Protein AF-F4RXH7-F1 (afdb_monomer_lite)

Structure (mmCIF, N/CA/C/O backbone):
data_AF-F4RXH7-F1
#
_entry.id   AF-F4RXH7-F1
#
loop_
_atom_site.group_PDB
_atom_site.id
_atom_site.type_symbol
_atom_site.label_atom_id
_atom_site.label_alt_id
_atom_site.label_comp_id
_atom_site.label_asym_id
_atom_site.label_entity_id
_atom_site.label_seq_id
_atom_site.pdbx_PDB_ins_code
_atom_site.Cartn_x
_atom_site.Cartn_y
_atom_site.Cartn_z
_atom_site.occupancy
_atom_site.B_iso_or_equiv
_atom_site.auth_seq_id
_atom_site.auth_comp_id
_atom_site.auth_asym_id
_atom_site.auth_atom_id
_atom_site.pdbx_PDB_model_num
ATOM 1 N N . MET A 1 1 ? -36.206 48.223 47.802 1.00 38.09 1 MET A N 1
ATOM 2 C CA . MET A 1 1 ? -34.944 48.000 47.068 1.00 38.09 1 MET A CA 1
ATOM 3 C C . MET A 1 1 ? -34.279 46.830 47.774 1.00 38.09 1 MET A C 1
ATOM 5 O O . MET A 1 1 ? -33.890 47.018 48.913 1.00 38.09 1 MET A O 1
ATOM 9 N N . ARG A 1 2 ? -34.497 45.566 47.371 1.00 38.34 2 ARG A N 1
ATOM 10 C CA . ARG A 1 2 ? -33.882 44.884 46.207 1.00 38.34 2 ARG A CA 1
ATOM 11 C C . ARG A 1 2 ? -32.399 45.247 46.107 1.00 38.34 2 ARG A C 1
ATOM 13 O O . ARG A 1 2 ? -32.116 46.399 45.813 1.00 38.34 2 ARG A O 1
ATOM 20 N N . ASP A 1 3 ? -31.515 44.332 46.500 1.00 33.03 3 ASP A N 1
ATOM 21 C CA . ASP A 1 3 ? -30.876 43.441 45.528 1.00 33.03 3 ASP A CA 1
ATOM 22 C C . ASP A 1 3 ? -30.296 42.185 46.199 1.00 33.03 3 ASP A C 1
ATOM 24 O O . ASP A 1 3 ? -29.672 42.222 47.258 1.00 33.03 3 ASP A O 1
ATOM 28 N N . THR A 1 4 ? -30.625 41.063 45.571 1.00 36.19 4 THR A N 1
ATOM 29 C CA . THR A 1 4 ? -30.053 39.724 45.688 1.00 36.19 4 THR A CA 1
ATOM 30 C C . THR A 1 4 ? -28.674 39.726 45.031 1.00 36.19 4 THR A C 1
ATOM 32 O O . THR A 1 4 ? -28.549 40.224 43.916 1.00 36.19 4 THR A O 1
ATOM 35 N N . TYR A 1 5 ? -27.653 39.178 45.692 1.00 37.62 5 TYR A N 1
ATOM 36 C CA . TYR A 1 5 ? -26.373 38.883 45.044 1.00 37.62 5 TYR A CA 1
ATOM 37 C C . TYR A 1 5 ? -26.357 37.415 44.620 1.00 37.62 5 TYR A C 1
ATOM 39 O O . TYR A 1 5 ? -26.529 36.526 45.453 1.00 37.62 5 TYR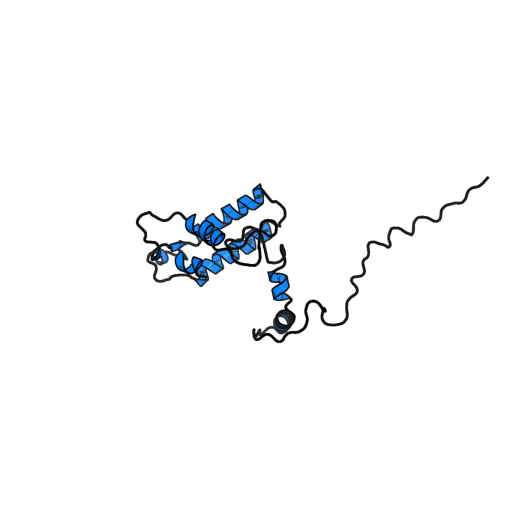 A O 1
ATOM 47 N N . ASP A 1 6 ? -26.197 37.225 43.313 1.00 38.34 6 ASP A N 1
ATOM 48 C CA . ASP A 1 6 ? -26.254 35.970 42.572 1.00 38.34 6 ASP A CA 1
ATOM 49 C C . ASP A 1 6 ? -25.195 34.947 43.011 1.00 38.34 6 ASP A C 1
ATOM 51 O O . ASP A 1 6 ? -23.985 35.160 42.886 1.00 38.34 6 ASP A O 1
ATOM 55 N N . GLU A 1 7 ? -25.681 33.789 43.457 1.00 43.22 7 GLU A N 1
ATOM 56 C CA . GLU A 1 7 ? -24.958 32.519 43.525 1.00 43.22 7 GLU A CA 1
ATOM 57 C C . GLU A 1 7 ? -25.009 31.820 42.153 1.00 43.22 7 GLU A C 1
ATOM 59 O O . GLU A 1 7 ? -25.690 30.817 41.989 1.00 43.22 7 GLU A O 1
ATOM 64 N N . GLU A 1 8 ? -24.301 32.319 41.138 1.00 45.09 8 GLU A N 1
ATOM 65 C CA . GLU A 1 8 ? -24.238 31.632 39.834 1.00 45.09 8 GLU A CA 1
ATOM 66 C C . GLU A 1 8 ? -22.832 31.683 39.223 1.00 45.09 8 GLU A C 1
ATOM 68 O O . GLU A 1 8 ? -22.600 32.312 38.197 1.00 45.09 8 GLU A O 1
ATOM 73 N N . LYS A 1 9 ? -21.855 31.016 39.855 1.00 42.69 9 LYS A N 1
ATOM 74 C CA . LYS A 1 9 ? -20.562 30.669 39.218 1.00 42.69 9 LYS A CA 1
ATOM 75 C C . LYS A 1 9 ? -20.002 29.320 39.684 1.00 42.69 9 LYS A C 1
ATOM 77 O O . LYS A 1 9 ? -18.823 29.202 39.995 1.00 42.69 9 LYS A O 1
ATOM 82 N N . GLY A 1 10 ? -20.855 28.299 39.762 1.00 36.44 10 GLY A N 1
ATOM 83 C CA . GLY A 1 10 ? -20.434 26.933 40.115 1.00 36.44 10 GLY A CA 1
ATOM 84 C C . GLY A 1 10 ? -20.962 25.826 39.199 1.00 36.44 10 GLY A C 1
ATOM 85 O O . GLY A 1 10 ? -20.663 24.662 39.444 1.00 36.44 10 GLY A O 1
ATOM 86 N N . GLY A 1 11 ? -21.763 26.164 38.181 1.00 36.72 11 GLY A N 1
ATOM 87 C CA . GLY A 1 11 ? -22.526 25.183 37.398 1.00 36.72 11 GLY A CA 1
ATOM 88 C C . GLY A 1 11 ? -21.892 24.726 36.081 1.00 36.72 11 GLY A C 1
ATOM 89 O O . GLY A 1 11 ? -22.181 23.620 35.641 1.00 36.72 11 GLY A O 1
ATOM 90 N N . GLU A 1 12 ? -21.022 25.524 35.458 1.00 41.12 12 GLU A N 1
ATOM 91 C CA . GLU A 1 12 ? -20.593 25.268 34.067 1.00 41.12 12 GLU A CA 1
ATOM 92 C C . GLU A 1 12 ? -19.271 24.491 33.933 1.00 41.12 12 GLU A C 1
ATOM 94 O O . GLU A 1 12 ? -18.961 23.984 32.862 1.00 41.12 12 GLU A O 1
ATOM 99 N N . GLU A 1 13 ? -18.511 24.297 35.014 1.00 37.50 13 GLU A N 1
ATOM 100 C CA . GLU A 1 13 ? -17.234 23.557 34.970 1.00 37.50 13 GLU A CA 1
ATOM 101 C C . GLU A 1 13 ? -17.383 22.034 35.193 1.00 37.50 13 GLU A C 1
ATOM 103 O O . GLU A 1 13 ? -16.393 21.303 35.275 1.00 37.50 13 GLU A O 1
ATOM 108 N N . ILE A 1 14 ? -18.620 21.532 35.308 1.00 43.56 14 ILE A N 1
ATOM 109 C CA . ILE A 1 14 ? -18.907 20.131 35.669 1.00 43.56 14 ILE A CA 1
ATOM 110 C C . ILE A 1 14 ? -19.224 19.249 34.443 1.00 43.56 14 ILE A C 1
ATOM 112 O O . ILE A 1 14 ? -19.117 18.025 34.539 1.00 43.56 14 ILE A O 1
ATOM 116 N N . GLU A 1 15 ? -19.512 19.809 33.263 1.00 40.41 15 GLU A N 1
ATOM 117 C CA . GLU A 1 15 ? -19.886 18.997 32.087 1.00 40.41 15 GLU A CA 1
ATOM 118 C C . GLU A 1 15 ? -18.713 18.479 31.235 1.00 40.41 15 GLU A C 1
ATOM 120 O O . GLU A 1 15 ? -18.890 17.522 30.479 1.00 40.41 15 GLU A O 1
ATOM 125 N N . GLU A 1 16 ? -17.491 18.996 31.396 1.00 43.06 16 GLU A N 1
ATOM 126 C CA . GLU A 1 16 ? -16.353 18.622 30.532 1.00 43.06 16 GLU A CA 1
ATOM 127 C C . GLU A 1 16 ? -15.325 17.686 31.191 1.00 43.06 16 GLU A C 1
ATOM 129 O O . GLU A 1 16 ? -14.178 17.553 30.768 1.00 43.06 16 GLU A O 1
ATOM 134 N N . LYS A 1 17 ? -15.751 16.950 32.218 1.00 43.88 17 LYS A N 1
ATOM 135 C CA . LYS A 1 17 ? -15.058 15.738 32.670 1.00 43.88 17 LYS A CA 1
ATOM 136 C C . LYS A 1 17 ? -15.993 14.556 32.504 1.00 43.88 17 LYS A C 1
ATOM 138 O O . LYS A 1 17 ? -16.478 13.993 33.485 1.00 43.88 17 LYS A O 1
ATOM 143 N N . LYS A 1 18 ? -16.209 14.134 31.251 1.00 49.72 18 LYS A N 1
ATOM 144 C CA . LYS A 1 18 ? -16.633 12.756 30.970 1.00 49.72 18 LYS A CA 1
ATOM 145 C C . LYS A 1 18 ? -15.626 11.837 31.654 1.00 49.72 18 LYS A C 1
ATOM 147 O O . LYS A 1 18 ? -14.529 11.613 31.146 1.00 49.72 18 LYS A O 1
ATOM 152 N N . LYS A 1 19 ? -15.987 11.349 32.843 1.00 45.44 19 LYS A N 1
ATOM 153 C CA . LYS A 1 19 ? -15.344 10.207 33.482 1.00 45.44 19 LYS A CA 1
ATOM 154 C C . LYS A 1 19 ? -15.237 9.136 32.403 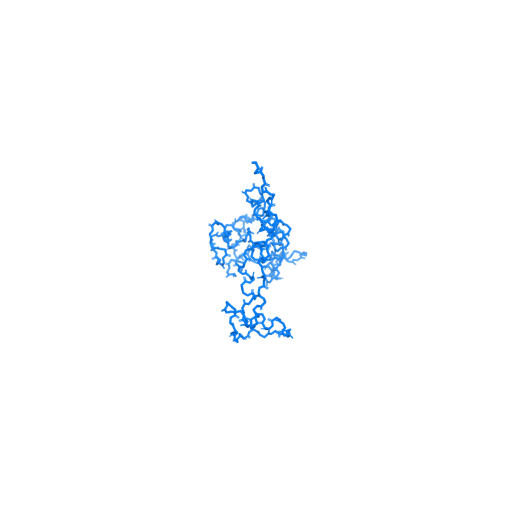1.00 45.44 19 LYS A C 1
ATOM 156 O O . LYS A 1 19 ? -16.253 8.613 31.954 1.00 45.44 19 LYS A O 1
ATOM 161 N N . LEU A 1 20 ? -14.014 8.826 31.987 1.00 50.41 20 LEU A N 1
ATOM 162 C CA . LEU A 1 20 ? -13.700 7.508 31.460 1.00 50.41 20 LEU A CA 1
ATOM 163 C C . LEU A 1 20 ? -14.023 6.546 32.603 1.00 50.41 20 LEU A C 1
ATOM 165 O O . LEU A 1 20 ? -13.202 6.322 33.491 1.00 50.41 20 LEU A O 1
ATOM 169 N N . GLU A 1 21 ? -15.271 6.087 32.661 1.00 56.12 21 GLU A N 1
ATOM 170 C CA . GLU A 1 21 ? -15.636 4.975 33.517 1.00 56.12 21 GLU A CA 1
ATOM 171 C C . GLU A 1 21 ? -14.770 3.806 33.068 1.00 56.12 21 GLU A C 1
ATOM 173 O O . GLU A 1 21 ? -14.919 3.281 31.965 1.00 56.12 21 GLU A O 1
ATOM 178 N N . VAL A 1 22 ? -13.794 3.459 33.904 1.00 56.25 22 VAL A N 1
ATOM 179 C CA . VAL A 1 22 ? -12.979 2.267 33.719 1.00 56.25 22 VAL A CA 1
ATOM 180 C C . VAL A 1 22 ? -13.939 1.089 33.837 1.00 56.25 22 VAL A C 1
ATOM 182 O O . VAL A 1 22 ? -14.315 0.690 34.939 1.00 56.25 22 VAL A O 1
ATOM 185 N N . GLN A 1 23 ? -14.406 0.582 32.698 1.00 59.94 23 GLN A N 1
ATOM 186 C CA . GLN A 1 23 ? -15.207 -0.630 32.673 1.00 59.94 23 GLN A CA 1
ATOM 187 C C . GLN A 1 23 ? -14.342 -1.786 33.173 1.00 59.94 23 GLN A C 1
ATOM 189 O O . GLN A 1 23 ? -13.263 -2.058 32.651 1.00 59.94 23 GLN A O 1
ATOM 194 N N . ASN A 1 24 ? -14.825 -2.459 34.215 1.00 56.91 24 ASN A N 1
ATOM 195 C CA . ASN A 1 24 ? -14.232 -3.698 34.690 1.00 56.91 24 ASN A CA 1
ATOM 196 C C . ASN A 1 24 ? -14.720 -4.846 33.802 1.00 56.91 24 ASN A C 1
ATOM 198 O O . ASN A 1 24 ? -15.915 -5.132 33.765 1.00 56.91 24 ASN A O 1
ATOM 202 N N . GLY A 1 25 ? -13.791 -5.519 33.125 1.00 63.97 25 GLY A N 1
ATOM 203 C CA . GLY A 1 25 ? -14.072 -6.670 32.267 1.00 63.97 25 GLY A CA 1
ATOM 204 C C . GLY A 1 25 ? -13.739 -6.425 30.792 1.00 63.97 25 GLY A C 1
ATOM 205 O O . GLY A 1 25 ? -13.402 -5.305 30.412 1.00 63.97 25 GLY A O 1
ATOM 206 N N . PRO A 1 26 ? -13.763 -7.480 29.959 1.00 66.88 26 PRO A N 1
ATOM 207 C CA . PRO A 1 26 ? -13.502 -7.351 28.531 1.00 66.88 26 PRO A CA 1
ATOM 208 C C . PRO A 1 26 ? -14.572 -6.483 27.862 1.00 66.88 26 PRO A C 1
ATOM 210 O O . PRO A 1 26 ? -15.765 -6.669 28.108 1.00 66.88 26 PRO A O 1
ATOM 213 N N . ASP A 1 27 ? -14.131 -5.552 27.015 1.00 77.69 27 ASP A N 1
ATOM 214 C CA . ASP A 1 27 ? -15.008 -4.666 26.246 1.00 77.69 27 ASP A CA 1
ATOM 215 C C . ASP A 1 27 ? -16.005 -5.508 25.422 1.00 77.69 27 ASP A C 1
ATOM 217 O O . ASP A 1 27 ? -15.570 -6.372 24.651 1.00 77.69 27 ASP A O 1
ATOM 221 N N . PRO A 1 28 ? -17.328 -5.278 25.542 1.00 82.38 28 PRO A N 1
ATOM 222 C CA . PRO A 1 28 ? -18.333 -5.974 24.743 1.00 82.38 28 PRO A CA 1
ATOM 223 C C . PRO A 1 28 ? -18.108 -5.883 23.225 1.00 82.38 28 PRO A C 1
ATOM 225 O O . PRO A 1 28 ? -18.551 -6.769 22.496 1.00 82.38 28 PRO A O 1
ATOM 228 N N . LYS A 1 29 ? -17.420 -4.840 22.739 1.00 82.12 29 LYS A N 1
ATOM 229 C CA . LYS A 1 29 ? -17.041 -4.674 21.324 1.00 82.12 29 LYS A CA 1
ATOM 230 C C . LYS A 1 29 ? -15.891 -5.587 20.897 1.00 82.12 29 LYS A C 1
ATOM 232 O O . LYS A 1 29 ? -15.755 -5.882 19.714 1.00 82.12 29 LYS A O 1
ATOM 237 N N . HIS A 1 30 ? -15.104 -6.069 21.855 1.00 82.62 30 HIS A N 1
ATOM 238 C CA . HIS A 1 30 ? -13.913 -6.886 21.645 1.00 82.62 30 HIS A CA 1
ATOM 239 C C . HIS A 1 30 ? -14.014 -8.191 22.455 1.00 82.62 30 HIS A C 1
ATOM 241 O O . HIS A 1 30 ? -13.214 -8.431 23.369 1.00 82.62 30 HIS A O 1
ATOM 247 N N . PRO A 1 31 ? -15.009 -9.058 22.173 1.00 86.44 31 PRO A N 1
ATOM 248 C CA . PRO A 1 31 ? -15.165 -10.308 22.901 1.00 86.44 31 PRO A CA 1
ATOM 249 C C . PRO A 1 31 ? -13.962 -11.224 22.661 1.00 86.44 31 PRO A C 1
ATOM 251 O O . PRO A 1 31 ? -13.352 -11.226 21.590 1.00 86.44 31 PRO A O 1
ATOM 254 N N . TYR A 1 32 ? -13.637 -12.048 23.657 1.00 87.00 32 TYR A N 1
ATOM 255 C CA . TYR A 1 32 ? -12.599 -13.059 23.498 1.00 87.00 32 TYR A CA 1
ATOM 256 C C . TYR A 1 32 ? -13.022 -14.095 22.447 1.00 87.00 32 TYR A C 1
ATOM 258 O O . TYR A 1 32 ? -14.004 -14.817 22.625 1.00 87.00 32 TYR A O 1
ATOM 266 N N . VAL A 1 33 ? -12.233 -14.221 21.385 1.00 86.00 33 VAL A N 1
ATOM 267 C CA . VAL A 1 33 ? -12.339 -15.269 20.372 1.00 86.00 33 VAL A CA 1
ATOM 268 C C . VAL A 1 33 ? -10.976 -15.929 20.235 1.00 86.00 33 VAL A C 1
ATOM 270 O O . VAL A 1 33 ? -9.999 -15.301 19.840 1.00 86.00 33 VAL A O 1
ATOM 273 N N . ARG A 1 34 ? -10.892 -17.226 20.538 1.00 85.81 34 ARG A N 1
ATOM 274 C CA . ARG A 1 34 ? -9.639 -17.976 20.406 1.00 85.81 34 ARG A CA 1
ATOM 275 C C . ARG A 1 34 ? -9.228 -18.057 18.931 1.00 85.81 34 ARG A C 1
ATOM 277 O O . ARG A 1 34 ? -9.787 -18.850 18.175 1.00 85.81 34 ARG A O 1
ATOM 284 N N . ARG A 1 35 ? -8.228 -17.272 18.527 1.00 81.88 35 ARG A N 1
ATOM 285 C CA . ARG A 1 35 ? -7.651 -17.297 17.175 1.00 81.88 35 ARG A CA 1
ATOM 286 C C . ARG A 1 35 ? -6.422 -18.207 17.136 1.00 81.88 35 ARG A C 1
ATOM 288 O O . ARG A 1 35 ? -5.750 -18.421 18.141 1.00 81.88 35 ARG A O 1
ATOM 295 N N . ARG A 1 36 ? -6.131 -18.777 15.961 1.00 75.81 36 ARG A N 1
ATOM 296 C CA . ARG A 1 36 ? -4.999 -19.707 15.759 1.00 75.81 36 ARG A CA 1
ATOM 297 C C . ARG A 1 36 ? -3.667 -19.016 15.444 1.00 75.81 36 ARG A C 1
ATOM 299 O O . ARG A 1 36 ? -2.683 -19.707 15.204 1.00 75.81 36 ARG A O 1
ATOM 306 N N . LEU A 1 37 ? -3.619 -17.684 15.458 1.00 73.94 37 LEU A N 1
ATOM 307 C CA . LEU A 1 37 ? -2.372 -16.944 15.289 1.00 73.94 37 LEU A CA 1
ATOM 308 C C . LEU A 1 37 ? -1.591 -16.992 16.614 1.00 73.94 37 LEU A C 1
ATOM 310 O O . LEU A 1 37 ? -1.904 -16.268 17.558 1.00 73.94 37 LEU A O 1
ATOM 314 N N . GLY A 1 38 ? -0.626 -17.906 16.716 1.00 71.38 38 GLY A N 1
ATOM 315 C CA . GLY A 1 38 ? 0.256 -17.989 17.878 1.00 71.38 38 GLY A CA 1
ATOM 316 C C . GLY A 1 38 ? 1.172 -16.766 17.951 1.00 71.38 38 GLY A C 1
ATOM 317 O O . GLY A 1 38 ? 1.735 -16.358 16.941 1.00 71.38 38 GLY A O 1
ATOM 318 N N . CYS A 1 39 ? 1.334 -16.188 19.141 1.00 76.12 39 CYS A N 1
ATOM 319 C CA . CYS A 1 39 ? 2.271 -15.096 19.387 1.00 76.12 39 CYS A CA 1
ATOM 320 C C . CYS A 1 39 ? 3.082 -15.404 20.656 1.00 76.12 39 CYS A C 1
ATOM 322 O O . CYS A 1 39 ? 2.476 -15.739 21.676 1.00 76.12 39 CYS A O 1
ATOM 324 N N . PRO A 1 40 ? 4.426 -15.293 20.634 1.00 82.56 40 PRO A N 1
ATOM 325 C CA . PRO A 1 40 ? 5.253 -15.528 21.820 1.00 82.56 40 PRO A CA 1
ATOM 326 C C . PRO A 1 40 ? 5.072 -14.446 22.898 1.00 82.56 40 PRO A C 1
ATOM 328 O O . PRO A 1 40 ? 5.453 -14.654 24.047 1.00 82.56 40 PRO A O 1
ATOM 331 N N . CYS A 1 41 ? 4.481 -13.297 22.552 1.00 81.81 41 CYS A N 1
ATOM 332 C CA . CYS A 1 41 ? 4.162 -12.228 23.491 1.00 81.81 41 CYS A CA 1
ATOM 333 C C . CYS A 1 41 ? 2.727 -12.393 24.035 1.00 81.81 41 CYS A C 1
ATOM 335 O O . CYS A 1 41 ? 1.772 -12.317 23.253 1.00 81.81 41 CYS A O 1
ATOM 337 N N . PRO A 1 42 ? 2.530 -12.553 25.360 1.00 85.44 42 PRO A N 1
ATOM 338 C CA . PRO A 1 42 ? 1.201 -12.757 25.941 1.00 85.44 42 PRO A CA 1
ATOM 339 C C . PRO A 1 42 ? 0.274 -11.544 25.768 1.00 85.44 42 PRO A C 1
ATOM 341 O O . PRO A 1 42 ? -0.930 -11.719 25.594 1.00 85.44 42 PRO A O 1
ATOM 344 N N . ALA A 1 43 ? 0.812 -10.319 25.756 1.00 82.88 43 ALA A N 1
ATOM 345 C CA . ALA A 1 43 ? 0.016 -9.111 25.528 1.00 82.88 43 ALA A CA 1
ATOM 346 C C . ALA A 1 43 ? -0.560 -9.072 24.102 1.00 82.88 43 ALA A C 1
ATOM 348 O O . ALA A 1 43 ? -1.763 -8.886 23.922 1.00 82.88 43 ALA A O 1
ATOM 349 N N . LEU A 1 44 ? 0.275 -9.345 23.094 1.00 81.06 44 LEU A N 1
ATOM 350 C CA . LEU A 1 44 ? -0.166 -9.421 21.699 1.00 81.06 44 LEU A CA 1
ATOM 351 C C . LEU A 1 44 ? -1.133 -10.589 21.474 1.00 81.06 44 LEU A C 1
ATOM 353 O O . LEU A 1 44 ? -2.130 -10.421 20.779 1.00 81.06 44 LEU A O 1
ATOM 357 N N . ALA A 1 45 ? -0.906 -11.746 22.103 1.00 84.88 45 ALA A N 1
ATOM 358 C CA . ALA A 1 45 ? -1.841 -12.869 22.039 1.00 84.88 45 ALA A CA 1
ATOM 359 C C . ALA A 1 45 ? -3.240 -12.489 22.565 1.00 84.88 45 ALA A C 1
ATOM 361 O O . ALA A 1 45 ? -4.250 -12.841 21.952 1.00 84.88 45 ALA A O 1
ATOM 362 N N . THR A 1 46 ? -3.316 -11.737 23.667 1.00 85.62 46 THR A N 1
ATOM 363 C CA . THR A 1 46 ? -4.584 -11.205 24.189 1.00 85.62 46 THR A CA 1
ATOM 364 C C . THR A 1 46 ? -5.223 -10.229 23.202 1.00 85.62 46 THR A C 1
ATOM 366 O O . THR A 1 46 ? -6.399 -10.384 22.881 1.00 85.62 46 THR A O 1
ATOM 369 N N . MET A 1 47 ? -4.457 -9.287 22.641 1.00 84.06 47 MET A N 1
ATOM 370 C CA . MET A 1 47 ? -4.976 -8.337 21.647 1.00 84.06 47 MET A CA 1
ATOM 371 C C . MET A 1 47 ? -5.495 -9.023 20.373 1.00 84.06 47 MET A C 1
ATOM 373 O O . MET A 1 47 ? -6.520 -8.610 19.836 1.00 84.06 47 MET A O 1
ATOM 377 N N . ILE A 1 48 ? -4.834 -10.087 19.902 1.00 83.50 48 ILE A N 1
ATOM 378 C CA . ILE A 1 48 ? -5.290 -10.903 18.763 1.00 83.50 48 ILE A CA 1
ATOM 379 C C . ILE A 1 48 ? -6.619 -11.585 19.095 1.00 83.50 48 ILE A C 1
ATOM 381 O O . ILE A 1 48 ? -7.564 -11.521 18.307 1.00 83.50 48 ILE A O 1
ATOM 385 N N . ASN A 1 49 ? -6.702 -12.241 20.254 1.00 86.69 49 ASN A N 1
ATOM 386 C CA . ASN A 1 49 ? -7.897 -12.989 20.641 1.00 86.69 49 ASN A CA 1
ATOM 387 C C . ASN A 1 49 ? -9.100 -12.073 20.891 1.00 86.69 49 ASN A C 1
ATOM 389 O O . ASN A 1 49 ? -10.227 -12.453 20.605 1.00 86.69 49 ASN A O 1
ATOM 393 N N . HIS A 1 50 ? -8.871 -10.852 21.362 1.00 87.06 50 HIS A N 1
ATOM 394 C CA . HIS A 1 50 ? -9.921 -9.847 21.518 1.00 87.06 50 HIS A CA 1
ATOM 395 C C . HIS A 1 50 ? -10.142 -8.991 20.259 1.00 87.06 50 HIS A C 1
ATOM 397 O O . HIS A 1 50 ? -11.002 -8.127 20.242 1.00 87.06 50 HIS A O 1
ATOM 403 N N . SER A 1 51 ? -9.420 -9.246 19.164 1.00 84.62 51 SER A N 1
ATOM 404 C CA . SER A 1 51 ? -9.526 -8.502 17.895 1.00 84.62 51 SER A CA 1
ATOM 405 C C . SER A 1 51 ? -9.119 -7.023 17.950 1.00 84.62 51 SER A C 1
ATOM 407 O O . SER A 1 51 ? -9.212 -6.357 16.925 1.00 84.62 51 SER A O 1
ATOM 409 N N . TYR A 1 52 ? -8.554 -6.535 19.062 1.00 82.69 52 TYR A N 1
ATOM 410 C CA . TYR A 1 52 ? -8.029 -5.167 19.172 1.00 82.69 52 TYR A CA 1
ATOM 411 C C . TYR A 1 52 ? -7.058 -4.819 18.037 1.00 82.69 52 TYR A C 1
ATOM 413 O O . TYR A 1 52 ? -7.104 -3.715 17.509 1.00 82.69 52 TYR A O 1
ATOM 421 N N . ILE A 1 53 ? -6.212 -5.768 17.611 1.00 80.75 53 ILE A N 1
ATOM 422 C CA . ILE A 1 53 ? -5.282 -5.538 16.490 1.00 80.75 53 ILE A CA 1
ATOM 423 C C . ILE A 1 53 ? -6.039 -5.319 15.176 1.0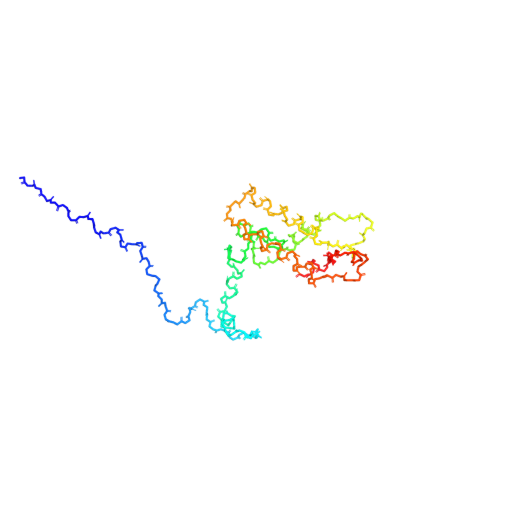0 80.75 53 ILE A C 1
ATOM 425 O O . ILE A 1 53 ? -5.666 -4.455 14.394 1.00 80.75 53 ILE A O 1
ATOM 429 N N . ILE A 1 54 ? -7.106 -6.082 14.933 1.00 80.50 54 ILE A N 1
ATOM 430 C CA . ILE A 1 54 ? -7.894 -5.968 13.699 1.00 80.50 54 ILE A CA 1
ATOM 431 C C . ILE A 1 54 ? -8.616 -4.626 13.658 1.00 80.50 54 ILE A C 1
ATOM 433 O O . ILE A 1 54 ? -8.652 -3.995 12.609 1.00 80.50 54 ILE A O 1
ATOM 437 N N . ASP A 1 55 ? -9.153 -4.175 14.787 1.00 84.06 55 ASP A N 1
ATOM 438 C CA . ASP A 1 55 ? -9.843 -2.890 14.835 1.00 84.06 55 ASP A CA 1
ATOM 439 C C . ASP A 1 55 ? -8.860 -1.724 14.706 1.00 84.06 55 ASP A C 1
ATOM 441 O O . ASP A 1 55 ? -9.130 -0.786 13.962 1.00 84.06 55 ASP A O 1
ATOM 445 N N . MET A 1 56 ? -7.665 -1.822 15.302 1.00 82.44 56 MET A N 1
ATOM 446 C CA . MET A 1 56 ? -6.587 -0.855 15.063 1.00 82.44 56 MET A CA 1
ATOM 447 C C . MET A 1 56 ? -6.176 -0.795 13.586 1.00 82.44 56 MET A C 1
ATOM 449 O O . MET A 1 56 ? -6.007 0.301 13.063 1.00 82.44 56 MET A O 1
ATOM 453 N N . LEU A 1 57 ? -6.056 -1.945 12.909 1.00 85.31 57 LEU A N 1
ATOM 454 C CA . LEU A 1 57 ? -5.727 -2.014 11.479 1.00 85.31 57 LEU A CA 1
ATOM 455 C C . LEU A 1 57 ? -6.793 -1.370 10.588 1.00 85.31 57 LEU A C 1
ATOM 457 O O . LEU A 1 57 ? -6.450 -0.876 9.528 1.00 85.31 57 LEU A O 1
ATOM 461 N N . LYS A 1 58 ? -8.064 -1.382 10.999 1.00 88.12 58 LYS A N 1
ATOM 462 C CA . LYS A 1 58 ? -9.181 -0.784 10.247 1.00 88.12 58 LYS A CA 1
ATOM 463 C C . LYS A 1 58 ? -9.448 0.676 10.601 1.00 88.12 58 LYS A C 1
ATOM 465 O O . LYS A 1 58 ? -10.291 1.309 9.975 1.00 88.12 58 LYS A O 1
ATOM 470 N N . THR A 1 59 ? -8.829 1.183 11.665 1.00 87.75 59 THR A N 1
ATOM 471 C CA . THR A 1 59 ? -9.118 2.529 12.154 1.00 87.75 59 THR A CA 1
ATOM 472 C C . THR A 1 59 ? -8.271 3.544 11.398 1.00 87.75 59 THR A C 1
ATOM 474 O O . THR A 1 59 ? -7.050 3.613 11.580 1.00 87.75 59 THR A O 1
ATOM 477 N N . HIS A 1 60 ? -8.954 4.364 10.610 1.00 88.00 60 HIS A N 1
ATOM 478 C CA . HIS A 1 60 ? -8.370 5.463 9.859 1.00 88.00 60 HIS A CA 1
ATOM 479 C C . HIS A 1 60 ? -7.573 6.437 10.739 1.00 88.00 60 HIS A C 1
ATOM 481 O O . HIS A 1 60 ? -8.021 6.845 11.814 1.00 88.00 60 HIS A O 1
ATOM 487 N N . GLY A 1 61 ? -6.368 6.805 10.297 1.00 82.38 61 GLY A N 1
ATOM 488 C CA . GLY A 1 61 ? -5.460 7.725 10.992 1.00 82.38 61 GLY A CA 1
ATOM 489 C C . GLY A 1 61 ? -4.719 7.121 12.198 1.00 82.38 61 GLY A C 1
ATOM 490 O O . GLY A 1 61 ? -3.891 7.802 12.829 1.00 82.38 61 GLY A O 1
ATOM 491 N N . VAL A 1 62 ? -4.987 5.850 12.528 1.00 84.25 62 VAL A N 1
ATOM 492 C CA . VAL A 1 62 ? -4.245 5.078 13.539 1.00 84.25 62 VAL A CA 1
ATOM 493 C C . VAL A 1 62 ? -3.177 4.225 12.866 1.00 84.25 62 VAL A C 1
ATOM 495 O O . VAL A 1 62 ? -1.993 4.478 13.092 1.00 84.25 62 VAL A O 1
ATOM 498 N N . LEU A 1 63 ? -3.600 3.248 12.058 1.00 83.94 63 LEU A N 1
ATOM 499 C CA . LEU A 1 63 ? -2.728 2.436 11.202 1.00 83.94 63 LEU A CA 1
ATOM 500 C C . LEU A 1 63 ? -3.153 2.525 9.737 1.00 83.94 63 LEU A C 1
ATOM 502 O O . LEU A 1 63 ? -2.291 2.732 8.895 1.00 83.94 63 LEU A O 1
ATOM 506 N N . GLU A 1 64 ? -4.450 2.408 9.440 1.00 89.06 64 GLU A N 1
ATOM 507 C CA . GLU A 1 64 ? -4.959 2.678 8.091 1.00 89.06 64 GLU A CA 1
ATOM 508 C C . GLU A 1 64 ? -4.795 4.165 7.751 1.00 89.06 64 GLU A C 1
ATOM 510 O O . GLU A 1 64 ? -4.967 5.037 8.614 1.00 89.06 64 GLU A O 1
ATOM 515 N N . HIS A 1 65 ? -4.405 4.444 6.509 1.00 90.44 65 HIS A N 1
ATOM 516 C CA . HIS A 1 6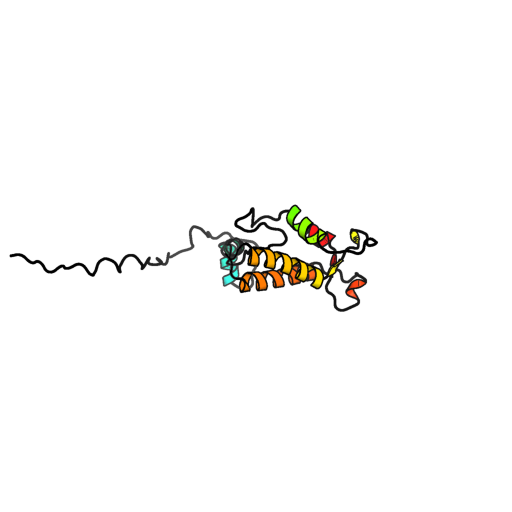5 ? -4.136 5.785 6.014 1.00 90.44 65 HIS A CA 1
ATOM 517 C C . HIS A 1 65 ? -4.474 5.937 4.525 1.00 90.44 65 HIS A C 1
ATOM 519 O O . HIS A 1 65 ? -4.489 4.969 3.756 1.00 90.44 65 HIS A O 1
ATOM 525 N N . ASP A 1 66 ? -4.624 7.197 4.115 1.00 90.88 66 ASP A N 1
ATOM 526 C CA . ASP A 1 66 ? -4.881 7.575 2.729 1.00 90.88 66 ASP A CA 1
ATOM 527 C C . ASP A 1 66 ? -3.665 7.326 1.818 1.00 90.88 66 ASP A C 1
ATOM 529 O O . ASP A 1 66 ? -2.547 6.991 2.249 1.00 90.88 66 ASP A O 1
ATOM 533 N N . ALA A 1 67 ? -3.897 7.506 0.519 1.00 90.75 67 ALA A N 1
ATOM 534 C CA . ALA A 1 67 ? -2.958 7.256 -0.565 1.00 90.75 67 ALA A CA 1
ATOM 535 C C . ALA A 1 67 ? -2.500 5.789 -0.650 1.00 90.75 67 ALA A C 1
ATOM 537 O O . ALA A 1 67 ? -1.419 5.487 -1.154 1.00 90.75 67 ALA A O 1
ATOM 538 N N . SER A 1 68 ? -3.313 4.857 -0.159 1.00 91.38 68 SER A N 1
ATOM 539 C CA . SER A 1 68 ? -3.057 3.428 -0.322 1.00 91.38 68 SER A CA 1
ATOM 540 C C . SER A 1 68 ? -2.987 3.054 -1.811 1.00 91.38 68 SER A C 1
ATOM 542 O O . SER A 1 68 ? -3.791 3.503 -2.619 1.00 91.38 68 SER A O 1
ATOM 544 N N . ILE A 1 69 ? -2.042 2.187 -2.194 1.00 92.12 69 ILE A N 1
ATOM 545 C CA . ILE A 1 69 ? -1.858 1.804 -3.611 1.00 92.12 69 ILE A CA 1
ATOM 546 C C . ILE A 1 69 ? -3.011 0.966 -4.179 1.00 92.12 69 ILE A C 1
ATOM 548 O O . ILE A 1 69 ? -3.167 0.850 -5.390 1.00 92.12 69 ILE A O 1
ATOM 552 N N . SER A 1 70 ? -3.787 0.333 -3.304 1.00 93.56 70 SER A N 1
ATOM 553 C CA . SER A 1 70 ? -4.804 -0.644 -3.684 1.00 93.56 70 SER A CA 1
ATOM 554 C C . SER A 1 70 ? -6.121 -0.473 -2.948 1.00 93.56 70 SER A C 1
ATOM 556 O O . SER A 1 70 ? -7.023 -1.255 -3.190 1.00 93.56 70 SER A O 1
ATOM 558 N N . ARG A 1 71 ? -6.264 0.508 -2.054 1.00 94.75 71 ARG A N 1
ATOM 559 C CA . ARG A 1 71 ? -7.513 0.785 -1.330 1.00 94.75 71 ARG A CA 1
ATOM 560 C C . ARG A 1 71 ? -7.856 2.252 -1.503 1.00 94.75 71 ARG A C 1
ATOM 562 O O . ARG A 1 71 ? -6.948 3.070 -1.625 1.00 94.75 71 ARG A O 1
ATOM 569 N N . TRP A 1 72 ? -9.145 2.560 -1.537 1.00 93.88 72 TRP A N 1
ATOM 570 C CA . TRP A 1 72 ? -9.594 3.942 -1.628 1.00 93.88 72 TRP A CA 1
ATOM 571 C C . TRP A 1 72 ? -9.300 4.688 -0.329 1.00 93.88 72 TRP A C 1
ATOM 573 O O . TRP A 1 72 ? -9.252 4.090 0.742 1.00 93.88 72 TRP A O 1
ATOM 583 N N . ASP A 1 73 ? -9.157 6.003 -0.419 1.00 91.62 73 ASP A N 1
ATOM 584 C CA . ASP A 1 73 ? -9.120 6.864 0.761 1.00 91.62 73 ASP A CA 1
ATOM 585 C C . ASP A 1 73 ? -10.444 6.764 1.537 1.00 91.62 73 ASP A C 1
ATOM 587 O O . ASP A 1 73 ? -11.515 6.570 0.946 1.00 91.62 73 ASP A O 1
ATOM 591 N N . ALA A 1 74 ? -10.405 6.955 2.859 1.00 88.88 74 ALA A N 1
ATOM 592 C CA . ALA A 1 74 ? -11.570 6.725 3.726 1.00 88.88 74 ALA A CA 1
ATOM 593 C C . ALA A 1 74 ? -12.788 7.617 3.407 1.00 88.88 74 ALA A C 1
ATOM 595 O O . ALA A 1 74 ? -13.918 7.274 3.762 1.00 88.88 74 ALA A O 1
ATOM 596 N N . GLY A 1 75 ? -12.573 8.758 2.744 1.00 87.56 75 GLY A N 1
ATOM 597 C CA . GLY A 1 75 ? -13.630 9.668 2.290 1.00 87.56 75 GLY A CA 1
ATOM 598 C C . GLY A 1 75 ? -14.115 9.441 0.854 1.00 87.56 75 GLY A C 1
ATOM 599 O O . GLY A 1 75 ? -15.082 10.076 0.442 1.00 87.56 75 GLY A O 1
ATOM 600 N N . GLU A 1 76 ? -13.462 8.563 0.093 1.00 89.38 76 GLU A N 1
ATOM 601 C CA . GLU A 1 76 ? -13.634 8.451 -1.363 1.00 89.38 76 GLU A CA 1
ATOM 602 C C . GLU A 1 76 ? -14.160 7.081 -1.804 1.00 89.38 76 GLU A C 1
ATOM 604 O O . GLU A 1 76 ? -14.693 6.945 -2.904 1.00 89.38 76 GLU A O 1
ATOM 609 N N . GLY A 1 77 ? -14.049 6.060 -0.952 1.00 90.94 77 GLY A N 1
ATOM 610 C CA . GLY A 1 77 ? -14.524 4.721 -1.275 1.00 90.94 77 GLY A CA 1
ATOM 611 C C . GLY A 1 77 ? -14.296 3.708 -0.158 1.00 90.94 77 GLY A C 1
ATOM 612 O O . GLY A 1 77 ? -14.358 4.028 1.027 1.00 90.94 77 GLY A O 1
ATOM 613 N N . ASP A 1 78 ? -14.070 2.454 -0.550 1.00 93.56 78 ASP A N 1
ATOM 614 C CA . ASP A 1 78 ? -13.761 1.367 0.379 1.00 93.56 78 ASP A CA 1
ATOM 615 C C . ASP A 1 78 ? -12.262 1.346 0.723 1.00 93.56 78 ASP A C 1
ATOM 617 O O . ASP A 1 78 ? -11.429 0.931 -0.086 1.00 93.56 78 ASP A O 1
ATOM 621 N N . ALA A 1 79 ? -11.934 1.783 1.941 1.00 92.88 79 ALA A N 1
ATOM 622 C CA . ALA A 1 79 ? -10.566 1.810 2.459 1.00 92.88 79 ALA A CA 1
ATOM 623 C C . ALA A 1 79 ? -10.062 0.462 2.997 1.00 92.88 79 ALA A C 1
ATOM 625 O O . ALA A 1 79 ? -8.887 0.323 3.334 1.00 92.88 79 ALA A O 1
ATOM 626 N N . LEU A 1 80 ? -10.927 -0.551 3.106 1.00 91.69 80 LEU A N 1
ATOM 627 C CA . LEU A 1 80 ? -10.585 -1.815 3.763 1.00 91.69 80 LEU A CA 1
ATOM 628 C C . LEU A 1 80 ? -10.374 -2.963 2.777 1.00 91.69 80 LEU A C 1
ATOM 630 O O . LEU A 1 80 ? -9.634 -3.901 3.087 1.00 91.69 80 LEU A O 1
ATOM 634 N N . ASN A 1 81 ? -11.002 -2.905 1.603 1.00 92.81 81 ASN A N 1
ATOM 635 C CA . ASN A 1 81 ? -10.900 -3.950 0.589 1.00 92.81 81 ASN A CA 1
ATOM 636 C C . ASN A 1 81 ? -10.086 -3.481 -0.622 1.00 92.81 81 ASN A C 1
ATOM 638 O O . ASN A 1 81 ? -10.231 -2.337 -1.047 1.00 92.81 81 ASN A O 1
ATOM 642 N N . PRO A 1 82 ? -9.220 -4.347 -1.186 1.00 93.12 82 PRO A N 1
ATOM 643 C CA . PRO A 1 82 ? -8.432 -3.982 -2.349 1.00 93.12 82 PRO A CA 1
ATOM 644 C C . PRO A 1 82 ? -9.316 -3.783 -3.587 1.00 93.12 82 PRO A C 1
ATOM 646 O O . PRO A 1 82 ? -10.187 -4.603 -3.879 1.00 93.12 82 PRO A O 1
ATOM 649 N N . ASP A 1 83 ? -9.036 -2.725 -4.338 1.00 95.38 83 ASP A N 1
ATOM 650 C CA . ASP A 1 83 ? -9.645 -2.399 -5.617 1.00 95.38 83 ASP A CA 1
ATOM 651 C C . ASP A 1 83 ? -8.653 -2.700 -6.764 1.00 95.38 83 ASP A C 1
ATOM 653 O O . ASP A 1 83 ? -7.583 -2.079 -6.844 1.00 95.38 83 ASP A O 1
ATOM 657 N N . PRO A 1 84 ? -8.980 -3.634 -7.679 1.00 93.38 84 PRO A N 1
ATOM 658 C CA . PRO A 1 84 ? -8.114 -3.985 -8.807 1.00 93.38 84 PRO A CA 1
ATOM 659 C C . PRO A 1 84 ? -7.789 -2.811 -9.741 1.00 93.38 84 PRO A C 1
ATOM 661 O O . PRO A 1 84 ? -6.743 -2.815 -10.399 1.00 93.38 84 PRO A O 1
ATOM 664 N N . GLN A 1 85 ? -8.671 -1.810 -9.823 1.00 94.62 85 GLN A N 1
ATOM 665 C CA . GLN A 1 85 ? -8.459 -0.629 -10.649 1.00 94.62 85 GLN A CA 1
ATOM 666 C C . GLN A 1 85 ? -7.355 0.250 -10.068 1.00 94.62 85 GLN A C 1
ATOM 668 O O . GLN A 1 85 ? -6.521 0.734 -10.828 1.00 94.62 85 GLN A O 1
ATOM 673 N N . LEU A 1 86 ? -7.304 0.425 -8.744 1.00 94.25 86 LEU A N 1
ATOM 674 C CA . LEU A 1 86 ? -6.247 1.202 -8.087 1.00 94.25 86 LEU A CA 1
ATOM 675 C C . LEU A 1 86 ? -4.880 0.532 -8.250 1.00 94.25 86 LEU A C 1
ATOM 677 O O . LEU A 1 86 ? -3.921 1.193 -8.649 1.00 94.25 86 LEU A O 1
ATOM 681 N N . VAL A 1 87 ? -4.826 -0.792 -8.064 1.00 93.12 87 VAL A N 1
ATOM 682 C CA . VAL A 1 87 ? -3.617 -1.592 -8.318 1.00 93.12 87 VAL A CA 1
ATOM 683 C C . VAL A 1 87 ? -3.144 -1.402 -9.757 1.00 93.12 87 VAL A C 1
ATOM 685 O O . VAL A 1 87 ? -1.968 -1.136 -10.001 1.00 93.12 87 VAL A O 1
ATOM 688 N N . SER A 1 88 ? -4.064 -1.500 -10.720 1.00 92.81 88 SER A N 1
ATOM 689 C CA . SER A 1 88 ? -3.729 -1.339 -12.135 1.00 92.81 88 SER A CA 1
ATOM 690 C C . SER A 1 88 ? -3.252 0.078 -12.439 1.00 92.81 88 SER A C 1
ATOM 692 O O . SER A 1 88 ? -2.178 0.240 -13.006 1.00 92.81 88 SER A O 1
ATOM 694 N N . ASN A 1 89 ? -3.962 1.105 -11.965 1.00 93.25 89 ASN A N 1
ATOM 695 C CA . ASN A 1 89 ? -3.563 2.505 -12.121 1.00 93.25 89 ASN A CA 1
ATOM 696 C C . ASN A 1 89 ? -2.152 2.761 -11.575 1.00 93.25 89 ASN A C 1
ATOM 698 O O . ASN A 1 89 ? -1.364 3.455 -12.214 1.00 93.25 89 ASN A O 1
ATOM 702 N N . PHE A 1 90 ? -1.820 2.191 -10.415 1.00 93.12 90 PHE A N 1
ATOM 703 C CA . PHE A 1 90 ? -0.495 2.327 -9.824 1.00 93.12 90 PHE A CA 1
ATOM 704 C C . PHE A 1 90 ? 0.576 1.631 -10.672 1.00 93.12 90 PHE A C 1
ATOM 706 O O . PHE A 1 90 ? 1.532 2.274 -11.106 1.00 93.12 90 PHE A O 1
ATOM 713 N N . LEU A 1 91 ? 0.415 0.335 -10.949 1.00 91.56 91 LEU A N 1
ATOM 714 C CA . LEU A 1 91 ? 1.434 -0.470 -11.630 1.00 91.56 91 LEU A CA 1
ATOM 715 C C . LEU A 1 91 ? 1.620 -0.077 -13.101 1.00 91.56 91 LEU A C 1
ATOM 717 O O . LEU A 1 91 ? 2.748 -0.102 -13.594 1.00 91.56 91 LEU A O 1
ATOM 721 N N . ASP A 1 92 ? 0.533 0.287 -13.786 1.00 90.00 92 ASP A N 1
ATOM 722 C CA . ASP A 1 92 ? 0.537 0.685 -15.199 1.00 90.00 92 ASP A CA 1
ATOM 723 C C . ASP A 1 92 ? 0.998 2.130 -15.390 1.00 90.00 92 ASP A C 1
ATOM 725 O O . ASP A 1 92 ? 1.355 2.519 -16.499 1.00 90.00 92 ASP A O 1
ATOM 729 N N . SER A 1 93 ? 1.045 2.918 -14.312 1.00 90.56 93 SER A N 1
ATOM 730 C CA . SER A 1 93 ? 1.721 4.207 -14.358 1.00 90.56 93 SER A CA 1
ATOM 731 C C . SER A 1 93 ? 3.236 4.042 -14.448 1.00 90.56 93 SER A C 1
ATOM 733 O O . SER A 1 93 ? 3.897 4.946 -14.922 1.00 90.56 93 SER A O 1
ATOM 735 N N . ILE A 1 94 ? 3.845 2.946 -14.000 1.00 90.00 94 ILE A N 1
ATOM 736 C CA . ILE A 1 94 ? 5.309 2.819 -14.045 1.00 90.00 94 ILE A CA 1
ATOM 737 C C . ILE A 1 94 ? 5.780 2.746 -15.506 1.00 90.00 94 ILE A C 1
ATOM 739 O O . ILE A 1 94 ? 5.231 1.987 -16.304 1.00 90.00 94 ILE A O 1
ATOM 743 N N . ASP A 1 95 ? 6.786 3.549 -15.855 1.00 86.06 95 ASP A N 1
ATOM 744 C CA . ASP A 1 95 ? 7.318 3.597 -17.216 1.00 86.06 95 ASP A CA 1
ATOM 745 C C . ASP A 1 95 ? 8.212 2.377 -17.460 1.00 86.06 95 ASP A C 1
ATOM 747 O O . ASP A 1 95 ? 9.287 2.241 -16.878 1.00 86.06 95 ASP A O 1
ATOM 751 N N . TYR A 1 96 ? 7.776 1.489 -18.353 1.00 83.56 96 TYR A N 1
ATOM 752 C CA . TYR A 1 96 ? 8.569 0.347 -18.804 1.00 83.56 96 TYR A CA 1
ATOM 753 C C . TYR A 1 96 ? 9.055 0.586 -20.235 1.00 83.56 96 TYR A C 1
ATOM 755 O O . TYR A 1 96 ? 8.307 1.138 -21.042 1.00 83.56 96 TYR A O 1
ATOM 763 N N . PRO A 1 97 ? 10.261 0.125 -20.608 1.00 83.00 97 PRO A N 1
ATOM 764 C CA . PRO A 1 97 ? 10.689 0.176 -21.999 1.00 83.00 97 PRO A CA 1
ATOM 765 C C . PRO A 1 97 ? 9.748 -0.632 -22.909 1.00 83.00 97 PRO A C 1
ATOM 767 O O . PRO A 1 97 ? 9.436 -1.783 -22.603 1.00 83.00 97 PRO A O 1
ATOM 770 N N . ASP A 1 98 ? 9.371 -0.075 -24.067 1.00 83.06 98 ASP A N 1
ATOM 771 C CA . ASP A 1 98 ? 8.378 -0.654 -24.999 1.00 83.06 98 ASP A CA 1
ATOM 772 C C . ASP A 1 98 ? 8.676 -2.094 -25.459 1.00 83.06 98 ASP A C 1
ATOM 774 O O . ASP A 1 98 ? 7.788 -2.821 -25.900 1.00 83.06 98 ASP A O 1
ATOM 778 N N . HIS A 1 99 ? 9.940 -2.512 -25.390 1.00 84.00 99 HIS A N 1
ATOM 779 C CA . HIS A 1 99 ? 10.396 -3.831 -25.825 1.00 84.00 99 HIS A CA 1
ATOM 780 C C . HIS A 1 99 ? 10.304 -4.910 -24.734 1.00 84.00 99 HIS A C 1
ATOM 782 O O . HIS A 1 99 ? 10.571 -6.079 -25.017 1.00 84.00 99 HIS A O 1
ATOM 788 N N . VAL A 1 100 ? 9.965 -4.544 -23.494 1.00 83.44 100 VAL A N 1
ATOM 789 C CA . VAL A 1 100 ? 9.877 -5.480 -22.368 1.00 83.44 100 VAL A CA 1
ATOM 790 C C . VAL A 1 100 ? 8.489 -6.115 -22.345 1.00 83.44 100 VAL A C 1
ATOM 792 O O . VAL A 1 100 ? 7.469 -5.437 -22.210 1.00 83.44 100 VAL A O 1
ATOM 795 N N . ALA A 1 101 ? 8.447 -7.441 -22.474 1.00 84.50 101 ALA A N 1
ATOM 796 C CA . ALA A 1 101 ? 7.207 -8.198 -22.376 1.00 84.50 101 ALA A CA 1
ATOM 797 C C . ALA A 1 101 ? 6.613 -8.106 -20.960 1.00 84.50 101 ALA A C 1
ATOM 799 O O . ALA A 1 101 ? 7.338 -7.940 -19.982 1.00 84.50 101 ALA A O 1
ATOM 800 N N . GLN A 1 102 ? 5.288 -8.242 -20.840 1.00 81.44 102 GLN A N 1
ATOM 801 C CA . GLN A 1 102 ? 4.576 -8.048 -19.570 1.00 81.44 102 GLN A CA 1
ATOM 802 C C . GLN A 1 102 ? 5.139 -8.907 -18.426 1.00 81.44 102 GLN A C 1
ATOM 804 O O . GLN A 1 102 ? 5.307 -8.393 -17.324 1.00 81.44 102 GLN A O 1
ATOM 809 N N . GLN A 1 103 ? 5.472 -10.174 -18.691 1.00 83.81 103 GLN A N 1
ATOM 810 C CA . GLN A 1 103 ? 6.014 -11.097 -17.685 1.00 83.81 103 GLN A CA 1
ATOM 811 C C . GLN A 1 103 ? 7.422 -10.721 -17.191 1.00 83.81 103 GLN A C 1
ATOM 813 O O . GLN A 1 103 ? 7.863 -11.182 -16.140 1.00 83.81 103 GLN A O 1
ATOM 818 N N . ASP A 1 104 ? 8.131 -9.881 -17.947 1.00 84.00 104 ASP A N 1
ATOM 819 C CA . ASP A 1 104 ? 9.501 -9.448 -17.664 1.00 84.00 104 ASP A CA 1
ATOM 820 C C . ASP A 1 104 ? 9.552 -8.017 -17.105 1.00 84.00 104 ASP A C 1
ATOM 822 O O . ASP A 1 104 ? 10.631 -7.492 -16.826 1.00 84.00 104 ASP A O 1
ATOM 826 N N . LYS A 1 105 ? 8.390 -7.379 -16.909 1.00 89.19 105 LYS A N 1
ATOM 827 C CA . LYS A 1 105 ? 8.294 -6.064 -16.276 1.00 89.19 105 LYS A CA 1
ATOM 828 C C . LYS A 1 105 ? 8.660 -6.162 -14.800 1.00 89.19 105 LYS A C 1
ATOM 830 O O . LYS A 1 105 ? 7.932 -6.748 -13.995 1.00 89.19 105 LYS A O 1
ATOM 835 N N . MET A 1 106 ? 9.778 -5.541 -14.457 1.00 89.75 106 MET A N 1
ATOM 836 C CA . MET A 1 106 ? 10.286 -5.440 -13.096 1.00 89.75 106 MET A CA 1
ATOM 837 C C . MET A 1 106 ? 10.019 -4.045 -12.546 1.00 89.75 106 MET A C 1
ATOM 839 O O . MET A 1 106 ? 10.229 -3.059 -13.244 1.00 89.75 106 MET A O 1
ATOM 843 N N . ILE A 1 107 ? 9.594 -3.979 -11.291 1.00 90.31 107 ILE A N 1
ATOM 844 C CA . ILE A 1 107 ? 9.432 -2.743 -10.529 1.00 90.31 107 ILE A CA 1
ATOM 845 C C . ILE A 1 107 ? 10.572 -2.676 -9.529 1.00 90.31 107 ILE A C 1
ATOM 847 O O . ILE A 1 107 ? 10.731 -3.590 -8.714 1.00 90.31 107 ILE A O 1
ATOM 851 N N . THR A 1 108 ? 11.368 -1.613 -9.592 1.00 90.12 108 THR A N 1
ATOM 852 C CA . THR A 1 108 ? 12.387 -1.340 -8.578 1.00 90.12 108 THR A CA 1
ATOM 853 C C . THR A 1 108 ? 11.770 -0.656 -7.360 1.00 90.12 108 THR A C 1
ATOM 855 O O . THR A 1 108 ? 10.666 -0.106 -7.414 1.00 90.12 108 THR A O 1
ATOM 858 N N . LEU A 1 109 ? 12.494 -0.665 -6.239 1.00 89.00 109 LEU A N 1
ATOM 859 C CA . LEU A 1 109 ? 12.096 0.118 -5.070 1.00 89.00 109 LEU A CA 1
ATOM 860 C C . LEU A 1 109 ? 11.965 1.617 -5.394 1.00 89.00 109 LEU A C 1
ATOM 862 O O . LEU A 1 109 ? 11.054 2.262 -4.879 1.00 89.00 109 LEU A O 1
ATOM 866 N N . ASP A 1 110 ? 12.824 2.150 -6.266 1.00 88.50 110 ASP A N 1
ATOM 867 C CA . ASP A 1 110 ? 12.805 3.563 -6.655 1.00 88.50 110 ASP A CA 1
ATOM 868 C C . ASP A 1 110 ? 11.555 3.905 -7.477 1.00 88.50 110 ASP A C 1
ATOM 870 O O . ASP A 1 110 ? 10.892 4.904 -7.189 1.00 88.50 110 ASP A O 1
ATOM 874 N N . ASP A 1 111 ? 11.171 3.048 -8.431 1.00 90.31 111 ASP A N 1
ATOM 875 C CA . ASP A 1 111 ? 9.934 3.215 -9.210 1.00 90.31 111 ASP A CA 1
ATOM 876 C C . ASP A 1 111 ? 8.710 3.258 -8.287 1.00 90.31 111 ASP A C 1
ATOM 878 O O . ASP A 1 111 ? 7.855 4.146 -8.383 1.00 90.31 111 ASP A O 1
ATOM 882 N N . TYR A 1 112 ? 8.653 2.310 -7.347 1.00 90.94 112 TYR A N 1
ATOM 883 C CA . TYR A 1 112 ? 7.563 2.201 -6.386 1.00 90.94 112 TYR A CA 1
ATOM 884 C C . TYR A 1 112 ? 7.515 3.429 -5.467 1.00 90.94 112 TYR A C 1
ATOM 886 O O . TYR A 1 112 ? 6.452 4.030 -5.287 1.00 90.94 112 TYR A O 1
ATOM 894 N N . ALA A 1 113 ? 8.655 3.830 -4.897 1.00 88.12 113 ALA A N 1
ATOM 895 C CA . ALA A 1 113 ? 8.755 4.968 -3.986 1.00 88.12 113 ALA A CA 1
ATOM 896 C C . ALA A 1 113 ? 8.396 6.292 -4.675 1.00 88.12 113 ALA A C 1
ATOM 898 O O . ALA A 1 113 ? 7.700 7.127 -4.087 1.00 88.12 113 ALA A O 1
ATOM 899 N N . LEU A 1 114 ? 8.808 6.475 -5.934 1.00 89.38 114 LEU A N 1
ATOM 900 C CA . LEU A 1 114 ? 8.448 7.643 -6.732 1.00 89.38 114 LEU A CA 1
ATOM 901 C C . LEU A 1 114 ? 6.937 7.698 -6.974 1.00 89.38 114 LEU A C 1
ATOM 903 O O . LEU A 1 114 ? 6.308 8.724 -6.703 1.00 89.38 114 LEU A O 1
ATOM 907 N N . ARG A 1 115 ? 6.330 6.599 -7.445 1.00 90.38 115 ARG A N 1
ATOM 908 C CA . ARG A 1 115 ? 4.878 6.549 -7.680 1.00 90.38 115 ARG A CA 1
ATOM 909 C C . ARG A 1 115 ? 4.079 6.733 -6.394 1.00 90.38 115 ARG A C 1
ATOM 911 O O . ARG A 1 115 ? 3.097 7.472 -6.398 1.00 90.38 115 ARG A O 1
ATOM 918 N N . ARG A 1 116 ? 4.537 6.161 -5.278 1.00 89.38 116 ARG A N 1
ATOM 919 C CA . ARG A 1 116 ? 3.934 6.387 -3.959 1.00 89.38 116 ARG A CA 1
ATOM 920 C C . ARG A 1 116 ? 3.978 7.864 -3.581 1.00 89.38 116 ARG A C 1
ATOM 922 O O . ARG A 1 116 ? 2.942 8.411 -3.229 1.00 89.38 116 ARG A O 1
ATOM 929 N N . SER A 1 117 ? 5.136 8.508 -3.719 1.00 87.75 117 SER A N 1
ATOM 930 C CA . SER A 1 117 ? 5.322 9.929 -3.389 1.00 87.75 117 SER A CA 1
ATOM 931 C C . SER A 1 117 ? 4.398 10.850 -4.197 1.00 87.75 117 SER A C 1
ATOM 933 O O . SER A 1 117 ? 3.949 11.874 -3.687 1.00 87.75 117 SER A O 1
ATOM 935 N N . ILE A 1 118 ? 4.074 10.485 -5.444 1.00 89.06 118 ILE A N 1
ATOM 936 C CA . ILE A 1 118 ? 3.101 11.214 -6.274 1.00 89.06 118 ILE A CA 1
ATOM 937 C C . ILE A 1 118 ? 1.684 11.096 -5.695 1.00 89.06 118 ILE A C 1
ATOM 939 O O . ILE A 1 118 ? 0.993 12.109 -5.608 1.00 89.06 118 ILE A O 1
ATOM 943 N N . LEU A 1 119 ? 1.270 9.902 -5.253 1.00 88.31 119 LEU A N 1
ATOM 944 C CA . LEU A 1 119 ? -0.020 9.716 -4.574 1.00 88.31 119 LEU A CA 1
ATOM 945 C C . LEU A 1 119 ? -0.088 10.508 -3.264 1.00 88.31 119 LEU A C 1
ATOM 947 O O . LEU A 1 119 ? -1.082 11.171 -2.996 1.00 88.31 119 LEU A O 1
ATOM 951 N N . GLU A 1 120 ? 0.978 10.480 -2.456 1.00 88.62 120 GLU A N 1
ATOM 952 C CA . GLU A 1 120 ? 1.030 11.266 -1.214 1.00 88.62 120 GLU A CA 1
ATOM 953 C C . GLU A 1 120 ? 0.893 12.763 -1.500 1.00 88.62 120 GLU A C 1
ATOM 955 O O . GLU A 1 120 ? 0.159 13.462 -0.805 1.00 88.62 120 GLU A O 1
ATOM 960 N N . LYS A 1 121 ? 1.572 13.253 -2.544 1.00 86.00 121 LYS A N 1
ATOM 961 C CA . LYS A 1 121 ? 1.504 14.655 -2.955 1.00 86.00 121 LYS A CA 1
ATOM 962 C C . LYS A 1 121 ? 0.091 15.082 -3.349 1.00 86.00 121 LYS A C 1
ATOM 964 O O . LYS A 1 121 ? -0.312 16.178 -2.975 1.00 86.00 121 LYS A O 1
ATOM 969 N N . ASP A 1 122 ? -0.655 14.232 -4.049 1.00 84.69 122 ASP A N 1
ATOM 970 C CA . ASP A 1 122 ? -2.047 14.518 -4.409 1.00 84.69 122 ASP A CA 1
ATOM 971 C C . ASP A 1 122 ? -2.928 14.722 -3.163 1.00 84.69 122 ASP A C 1
ATOM 973 O O . ASP A 1 122 ? -3.687 15.689 -3.086 1.00 84.69 122 ASP A O 1
ATOM 977 N N . ILE A 1 123 ? -2.745 13.890 -2.131 1.00 83.81 123 ILE A N 1
ATOM 978 C CA . ILE A 1 123 ? -3.443 14.049 -0.846 1.00 83.81 123 ILE A CA 1
ATOM 979 C C . ILE A 1 123 ? -3.011 15.322 -0.121 1.00 83.81 123 ILE A C 1
ATOM 981 O O . ILE A 1 123 ? -3.862 16.045 0.392 1.00 83.81 123 ILE A O 1
ATOM 985 N N . ILE A 1 124 ? -1.713 15.638 -0.094 1.00 78.38 124 ILE A N 1
ATOM 986 C CA . ILE A 1 124 ? -1.209 16.876 0.529 1.00 78.38 124 ILE A CA 1
ATOM 987 C C . ILE A 1 124 ? -1.857 18.103 -0.101 1.00 78.38 124 ILE A C 1
ATOM 989 O O . ILE A 1 124 ? -2.304 19.005 0.610 1.00 78.38 124 ILE A O 1
ATOM 993 N N . ASP A 1 125 ? -1.868 18.139 -1.430 1.00 81.69 125 ASP A N 1
ATOM 994 C CA . ASP A 1 125 ? -2.263 19.320 -2.182 1.00 81.69 125 ASP A CA 1
ATOM 995 C C . ASP A 1 125 ? -3.794 19.502 -2.166 1.00 81.69 125 ASP A C 1
ATOM 997 O O . ASP A 1 125 ? -4.269 20.640 -2.195 1.00 81.69 125 ASP A O 1
ATOM 1001 N N . ASN A 1 126 ? -4.565 18.411 -2.053 1.00 78.06 126 ASN A N 1
ATOM 1002 C CA . ASN A 1 126 ? -6.023 18.444 -2.206 1.00 78.06 126 ASN A CA 1
ATOM 1003 C C . ASN A 1 126 ? -6.829 18.096 -0.936 1.00 78.06 126 ASN A C 1
ATOM 1005 O O . ASN A 1 126 ? -8.012 18.436 -0.870 1.00 78.06 126 ASN A O 1
ATOM 1009 N N . ARG A 1 127 ? -6.246 17.417 0.068 1.00 71.88 127 ARG A N 1
ATOM 1010 C CA . ARG A 1 127 ? -6.978 16.798 1.200 1.00 71.88 127 ARG A CA 1
ATOM 1011 C C . ARG A 1 127 ? -6.166 16.757 2.516 1.00 71.88 127 ARG A C 1
ATOM 1013 O O . ARG A 1 127 ? -5.744 15.690 2.963 1.00 71.88 127 ARG A O 1
ATOM 1020 N N . PRO A 1 128 ? -5.988 17.882 3.232 1.00 65.19 128 PRO A N 1
ATOM 1021 C CA . PRO A 1 128 ? -5.086 17.966 4.389 1.00 65.19 128 PRO A CA 1
ATOM 1022 C C . PRO A 1 128 ? -5.673 17.413 5.709 1.00 65.19 128 PRO A C 1
ATOM 1024 O O . PRO A 1 128 ? -5.502 18.010 6.772 1.00 65.19 128 PRO A O 1
ATOM 1027 N N . HIS A 1 129 ? -6.392 16.288 5.680 1.00 68.62 129 HIS A N 1
ATOM 1028 C CA . HIS A 1 129 ? -7.086 15.752 6.861 1.00 68.62 129 HIS A CA 1
ATOM 1029 C C . HIS A 1 129 ? -6.247 14.777 7.706 1.00 68.62 129 HIS A C 1
ATOM 1031 O O . HIS A 1 129 ? -6.630 14.475 8.838 1.00 68.62 129 HIS A O 1
ATOM 1037 N N . GLN A 1 130 ? -5.088 14.325 7.210 1.00 70.31 130 GLN A N 1
ATOM 1038 C CA . GLN A 1 130 ? -4.225 13.359 7.895 1.00 70.31 130 GLN A CA 1
ATOM 1039 C C . GLN A 1 130 ? -2.847 13.910 8.290 1.00 70.31 130 GLN A C 1
ATOM 1041 O O . GLN A 1 130 ? -2.321 14.867 7.726 1.00 70.31 130 GLN A O 1
ATOM 1046 N N . SER A 1 131 ? -2.229 13.263 9.287 1.00 75.81 131 SER A N 1
ATOM 1047 C CA . SER A 1 131 ? -0.853 13.561 9.689 1.00 75.81 131 SER A CA 1
ATOM 1048 C C . SER A 1 131 ? 0.130 13.112 8.612 1.00 75.81 131 SER A C 1
ATOM 1050 O O . SER A 1 131 ? 0.347 11.916 8.416 1.00 75.81 131 SER A O 1
ATOM 1052 N N . MET A 1 132 ? 0.803 14.084 7.998 1.00 75.25 132 MET A N 1
ATOM 1053 C CA . MET A 1 132 ? 1.765 13.821 6.930 1.00 75.25 132 MET A CA 1
ATOM 1054 C C . MET A 1 132 ? 2.918 12.914 7.337 1.00 75.25 132 MET A C 1
ATOM 1056 O O . MET A 1 132 ? 3.328 12.049 6.574 1.00 75.25 132 MET A O 1
ATOM 1060 N N . THR A 1 133 ? 3.419 13.065 8.561 1.00 77.38 133 THR A N 1
ATOM 1061 C CA . THR A 1 133 ? 4.501 12.218 9.072 1.00 77.38 133 THR A CA 1
ATOM 1062 C C . THR A 1 133 ? 4.082 10.754 9.153 1.00 77.38 133 THR A C 1
ATOM 1064 O O . THR A 1 133 ? 4.872 9.880 8.812 1.00 77.38 133 THR A O 1
ATOM 1067 N N . LYS A 1 134 ? 2.846 10.473 9.583 1.00 75.50 134 LYS A N 1
ATOM 1068 C CA . LYS A 1 134 ? 2.347 9.096 9.675 1.00 75.50 134 LYS A CA 1
ATOM 1069 C C . LYS A 1 134 ? 2.121 8.489 8.297 1.00 75.50 134 LYS A C 1
ATOM 1071 O O . LYS A 1 134 ? 2.581 7.378 8.066 1.00 75.50 134 LYS A O 1
ATOM 1076 N N . LEU A 1 135 ? 1.467 9.238 7.409 1.00 80.88 135 LEU A N 1
ATOM 1077 C CA . LEU A 1 135 ? 1.198 8.819 6.034 1.00 80.88 135 LEU A CA 1
ATOM 1078 C C . LEU A 1 135 ? 2.508 8.462 5.315 1.00 80.88 135 LEU A C 1
ATOM 1080 O O . LEU A 1 135 ? 2.634 7.368 4.777 1.00 80.88 135 LEU A O 1
ATOM 1084 N N . HIS A 1 136 ? 3.520 9.323 5.435 1.00 81.88 136 HIS A N 1
ATOM 1085 C CA . HIS A 1 136 ? 4.826 9.115 4.817 1.00 81.88 136 HIS A CA 1
ATOM 1086 C C . HIS A 1 136 ? 5.607 7.935 5.420 1.00 81.88 136 HIS A C 1
ATOM 1088 O O . HIS A 1 136 ? 6.153 7.103 4.698 1.00 81.88 136 HIS A O 1
ATOM 1094 N N . MET A 1 137 ? 5.670 7.821 6.756 1.00 83.81 137 MET A N 1
ATOM 1095 C CA . MET A 1 137 ? 6.417 6.729 7.397 1.00 83.81 137 MET A CA 1
ATOM 1096 C C . MET A 1 137 ? 5.809 5.352 7.113 1.00 83.81 137 MET A C 1
ATOM 1098 O O . MET A 1 137 ? 6.554 4.403 6.864 1.00 83.81 137 MET A O 1
ATOM 1102 N N . LEU A 1 138 ? 4.479 5.235 7.168 1.00 84.94 138 LEU A N 1
ATOM 1103 C CA . LEU A 1 138 ? 3.786 3.976 6.891 1.00 84.94 138 LEU A CA 1
ATOM 1104 C C . LEU A 1 138 ? 3.869 3.637 5.398 1.00 84.94 138 LEU A C 1
ATOM 1106 O O . LEU A 1 138 ? 4.303 2.537 5.061 1.00 84.94 138 LEU A O 1
ATOM 1110 N N . GLY A 1 139 ? 3.615 4.610 4.517 1.00 83.00 139 GLY A N 1
ATOM 1111 C CA . GLY A 1 139 ? 3.688 4.430 3.067 1.00 83.00 139 GLY A CA 1
ATOM 1112 C C . GLY A 1 139 ? 5.063 3.972 2.565 1.00 83.00 139 GLY A C 1
ATOM 1113 O O . GLY A 1 139 ? 5.141 3.049 1.752 1.00 83.00 139 GLY A O 1
ATOM 1114 N N . ILE A 1 140 ? 6.159 4.547 3.079 1.00 83.19 140 ILE A N 1
ATOM 1115 C CA . ILE A 1 140 ? 7.523 4.099 2.736 1.00 83.19 140 ILE A CA 1
ATOM 1116 C C . ILE A 1 140 ? 7.778 2.674 3.234 1.00 83.19 140 ILE A C 1
ATOM 1118 O O . ILE A 1 140 ? 8.344 1.854 2.507 1.00 83.19 140 ILE A O 1
ATOM 1122 N N . GLY A 1 141 ? 7.379 2.370 4.472 1.00 85.12 141 GLY A N 1
ATOM 1123 C CA . GLY A 1 141 ? 7.563 1.040 5.050 1.00 85.12 141 GLY A CA 1
ATOM 1124 C C . GLY A 1 141 ? 6.845 -0.043 4.243 1.00 85.12 141 GLY A C 1
ATOM 1125 O O . GLY A 1 141 ? 7.421 -1.098 3.974 1.00 85.12 141 GLY A O 1
ATOM 1126 N N . GLU A 1 142 ? 5.619 0.239 3.806 1.00 88.38 142 GLU A N 1
ATOM 1127 C CA . GLU A 1 142 ? 4.822 -0.650 2.959 1.00 88.38 142 GLU A CA 1
ATOM 1128 C C . GLU A 1 142 ? 5.443 -0.861 1.576 1.00 88.38 142 GLU A C 1
ATOM 1130 O O . GLU A 1 142 ? 5.484 -1.996 1.104 1.00 88.38 142 GLU A O 1
ATOM 1135 N N . ALA A 1 143 ? 5.983 0.192 0.950 1.00 84.62 143 ALA A N 1
ATOM 1136 C CA . ALA A 1 143 ? 6.674 0.089 -0.337 1.00 84.62 143 ALA A CA 1
ATOM 1137 C C . ALA A 1 143 ? 7.879 -0.860 -0.263 1.00 84.62 143 ALA A C 1
ATOM 1139 O O . ALA A 1 143 ? 8.013 -1.782 -1.071 1.00 84.62 143 ALA A O 1
ATOM 1140 N N . VAL A 1 144 ? 8.730 -0.676 0.752 1.00 87.25 144 VAL A N 1
ATOM 1141 C CA . VAL A 1 144 ? 9.885 -1.554 0.982 1.00 87.25 144 VAL A CA 1
ATOM 1142 C C . VAL A 1 144 ? 9.426 -2.984 1.251 1.00 87.25 144 VAL A C 1
ATOM 1144 O O . VAL A 1 144 ? 9.998 -3.921 0.696 1.00 87.25 144 VAL A O 1
ATOM 1147 N N . LEU A 1 145 ? 8.391 -3.166 2.076 1.00 89.25 145 LEU A N 1
ATOM 1148 C CA . LEU A 1 145 ? 7.865 -4.488 2.403 1.00 89.25 145 LEU A CA 1
ATOM 1149 C C . LEU A 1 145 ? 7.340 -5.211 1.157 1.00 89.25 145 LEU A C 1
ATOM 1151 O O . LEU A 1 145 ? 7.713 -6.360 0.937 1.00 89.25 145 LEU A O 1
ATOM 1155 N N . ALA A 1 146 ? 6.528 -4.544 0.334 1.00 88.62 146 ALA A N 1
ATOM 1156 C CA . ALA A 1 146 ? 5.958 -5.115 -0.884 1.00 88.62 146 ALA A CA 1
ATOM 1157 C C . ALA A 1 146 ? 7.057 -5.583 -1.848 1.00 88.62 146 ALA A C 1
ATOM 1159 O O . ALA A 1 146 ? 7.111 -6.756 -2.217 1.00 88.62 146 ALA A O 1
ATOM 1160 N N . VAL A 1 147 ? 7.995 -4.698 -2.197 1.00 89.31 147 VAL A N 1
ATOM 1161 C CA . VAL A 1 147 ? 9.058 -5.030 -3.159 1.00 89.31 147 VAL A CA 1
ATOM 1162 C C . VAL A 1 147 ? 10.017 -6.080 -2.587 1.00 89.31 147 VAL A C 1
ATOM 1164 O O . VAL A 1 147 ? 10.487 -6.944 -3.323 1.00 89.31 147 VAL A O 1
ATOM 1167 N N . LYS A 1 148 ? 10.287 -6.067 -1.273 1.00 89.31 148 LYS A N 1
ATOM 1168 C CA . LYS A 1 148 ? 11.205 -7.032 -0.650 1.00 89.31 148 LYS A CA 1
ATOM 1169 C C . LYS A 1 148 ? 10.603 -8.426 -0.482 1.00 89.31 148 LYS A C 1
ATOM 1171 O O . LYS A 1 148 ? 11.324 -9.407 -0.638 1.00 89.31 148 LYS A O 1
ATOM 1176 N N . VAL A 1 149 ? 9.313 -8.533 -0.160 1.00 89.69 149 VAL A N 1
ATOM 1177 C CA . VAL A 1 149 ? 8.629 -9.833 -0.026 1.00 89.69 149 VAL A CA 1
ATOM 1178 C C . VAL A 1 149 ? 8.548 -10.551 -1.375 1.00 89.69 149 VAL A C 1
ATOM 1180 O O . VAL A 1 149 ? 8.717 -11.768 -1.419 1.00 89.69 149 VAL A O 1
ATOM 1183 N N . PHE A 1 150 ? 8.350 -9.803 -2.462 1.00 90.31 150 PHE A N 1
ATOM 1184 C CA . PHE A 1 150 ? 8.225 -10.334 -3.825 1.00 90.31 150 PHE A CA 1
ATOM 1185 C C . PHE A 1 150 ? 9.484 -10.137 -4.678 1.00 90.31 150 PHE A C 1
ATOM 1187 O O . PHE A 1 150 ? 9.412 -10.156 -5.907 1.00 90.31 150 PHE A O 1
ATOM 1194 N N . GLU A 1 151 ? 10.640 -9.953 -4.037 1.00 90.19 151 GLU A N 1
ATOM 1195 C CA . GLU A 1 151 ? 11.919 -9.760 -4.718 1.00 90.19 151 GLU A CA 1
ATOM 1196 C C . GLU A 1 151 ? 12.237 -10.957 -5.634 1.00 90.19 151 GLU A C 1
ATOM 1198 O O . GLU A 1 151 ? 12.335 -12.096 -5.169 1.00 90.19 151 GLU A O 1
ATOM 1203 N N . ASP A 1 152 ? 12.451 -10.712 -6.933 1.00 88.50 152 ASP A N 1
ATOM 1204 C CA . ASP A 1 152 ? 12.916 -11.753 -7.859 1.00 88.50 152 ASP A CA 1
ATOM 1205 C C . ASP A 1 152 ? 14.427 -11.664 -8.069 1.00 88.50 152 ASP A C 1
ATOM 1207 O O . ASP A 1 152 ? 14.931 -11.003 -8.979 1.00 88.50 152 ASP A O 1
ATOM 1211 N N . GLN A 1 153 ? 15.161 -12.417 -7.252 1.00 82.19 153 GLN A N 1
ATOM 1212 C CA . GLN A 1 153 ? 16.626 -12.488 -7.295 1.00 82.19 153 GLN A CA 1
ATOM 1213 C C . GLN A 1 153 ? 17.185 -13.114 -8.582 1.00 82.19 153 GLN A C 1
ATOM 1215 O O . GLN A 1 153 ? 18.394 -13.095 -8.802 1.00 82.19 153 GLN A O 1
ATOM 1220 N N . ARG A 1 154 ? 16.334 -13.696 -9.436 1.00 78.19 154 ARG A N 1
ATOM 1221 C CA . ARG A 1 154 ? 16.745 -14.254 -10.735 1.00 78.19 154 ARG A CA 1
ATOM 1222 C C . ARG A 1 154 ? 16.756 -13.202 -11.842 1.00 78.19 154 ARG A C 1
ATOM 1224 O O . ARG A 1 154 ? 17.201 -13.501 -12.948 1.00 78.19 154 ARG A O 1
ATOM 1231 N N . SER A 1 155 ? 16.235 -12.005 -11.573 1.00 70.38 155 SER A N 1
ATOM 1232 C CA . SER A 1 155 ? 16.230 -10.906 -12.530 1.00 70.38 155 SER A CA 1
ATOM 1233 C C . SER A 1 155 ? 17.654 -10.461 -12.857 1.00 70.38 155 SER A C 1
ATOM 1235 O O . SER A 1 155 ? 18.486 -10.292 -11.971 1.00 70.38 155 SER A O 1
ATOM 1237 N N . ILE A 1 156 ? 17.925 -10.190 -14.133 1.00 65.50 156 ILE A N 1
ATOM 1238 C CA . ILE A 1 156 ? 19.192 -9.581 -14.566 1.00 65.50 156 ILE A CA 1
ATOM 1239 C C . ILE A 1 156 ? 19.374 -8.157 -14.014 1.00 65.50 156 ILE A C 1
ATOM 1241 O O . ILE A 1 156 ? 20.500 -7.677 -13.935 1.00 65.50 156 ILE A O 1
ATOM 1245 N N . LEU A 1 157 ? 18.282 -7.502 -13.597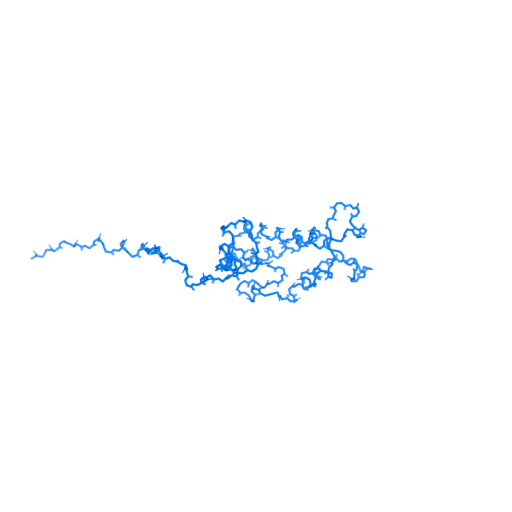 1.00 63.03 157 LEU A N 1
ATOM 1246 C CA . LEU A 1 157 ? 18.309 -6.203 -12.918 1.00 63.03 157 LEU A CA 1
ATOM 1247 C C . LEU A 1 157 ? 18.697 -6.319 -11.436 1.00 63.03 157 LEU A C 1
ATOM 1249 O O . LEU A 1 157 ? 19.097 -5.324 -10.844 1.00 63.03 157 LEU A O 1
ATOM 1253 N N . ALA A 1 158 ? 18.648 -7.522 -10.851 1.00 58.75 158 ALA A N 1
ATOM 1254 C CA . ALA A 1 158 ? 19.115 -7.783 -9.487 1.00 58.75 158 ALA A CA 1
ATOM 1255 C C . ALA A 1 158 ? 20.655 -7.896 -9.388 1.00 58.75 158 ALA A C 1
ATOM 1257 O O . ALA A 1 158 ? 21.189 -8.184 -8.317 1.00 58.75 158 ALA A O 1
ATOM 1258 N N . ALA A 1 159 ? 21.381 -7.717 -10.503 1.00 54.97 159 ALA A N 1
ATOM 1259 C CA . ALA A 1 159 ? 22.842 -7.825 -10.564 1.00 54.97 159 ALA A CA 1
ATOM 1260 C C . ALA A 1 159 ? 23.588 -6.589 -10.011 1.00 54.97 159 ALA A C 1
ATOM 1262 O O . ALA A 1 159 ? 24.780 -6.674 -9.721 1.00 54.97 159 ALA A O 1
ATOM 1263 N N . GLU A 1 160 ? 22.892 -5.471 -9.811 1.00 56.97 160 GLU A N 1
ATOM 1264 C CA . GLU A 1 160 ? 23.336 -4.310 -9.024 1.00 56.97 160 GLU A CA 1
ATOM 1265 C C . GLU A 1 160 ? 22.370 -4.151 -7.828 1.00 56.97 160 GLU A C 1
ATOM 1267 O O . GLU A 1 160 ? 21.344 -4.824 -7.841 1.00 56.97 160 GLU A O 1
ATOM 1272 N N . PRO A 1 161 ? 22.636 -3.370 -6.754 1.00 59.50 161 PRO A N 1
ATOM 1273 C CA . PRO A 1 161 ? 21.948 -3.524 -5.455 1.00 59.50 161 PRO A CA 1
ATOM 1274 C C . PRO A 1 161 ? 20.446 -3.150 -5.440 1.00 59.50 161 PRO A C 1
ATOM 1276 O O . PRO A 1 161 ? 19.866 -2.941 -4.375 1.00 59.50 161 PRO A O 1
ATOM 1279 N N . ALA A 1 162 ? 19.809 -3.060 -6.604 1.00 71.38 162 ALA A N 1
ATOM 1280 C CA . ALA A 1 162 ? 18.400 -2.803 -6.797 1.00 71.38 162 ALA A CA 1
ATOM 1281 C C . ALA A 1 162 ? 17.543 -4.006 -6.365 1.00 71.38 162 ALA A C 1
ATOM 1283 O O . ALA A 1 162 ? 17.526 -5.065 -6.995 1.00 71.38 162 ALA A O 1
ATOM 1284 N N . ILE A 1 163 ? 16.768 -3.805 -5.298 1.00 85.12 163 ILE A N 1
ATOM 1285 C CA . ILE A 1 163 ? 15.650 -4.682 -4.942 1.00 85.12 163 ILE A CA 1
ATOM 1286 C C . ILE A 1 163 ? 14.559 -4.451 -5.994 1.00 85.12 163 ILE A C 1
ATOM 1288 O O . ILE A 1 163 ? 14.118 -3.314 -6.191 1.00 85.12 163 ILE A O 1
ATOM 1292 N N . CYS A 1 164 ? 14.130 -5.515 -6.671 1.00 89.38 164 CYS A N 1
ATOM 1293 C CA . CYS A 1 164 ? 13.071 -5.443 -7.670 1.00 89.38 164 CYS A CA 1
ATOM 1294 C C . CYS A 1 164 ? 12.139 -6.657 -7.616 1.00 89.38 164 CYS A C 1
ATOM 1296 O O . CYS A 1 164 ? 12.560 -7.774 -7.312 1.00 89.38 164 CYS A O 1
ATOM 1298 N N . ALA A 1 165 ? 10.870 -6.428 -7.938 1.00 91.25 165 ALA A N 1
ATOM 1299 C CA . ALA A 1 165 ? 9.816 -7.437 -7.964 1.00 91.25 165 ALA A CA 1
ATOM 1300 C C . ALA A 1 165 ? 9.141 -7.465 -9.338 1.00 91.25 165 ALA A C 1
ATOM 1302 O O . ALA A 1 165 ? 9.119 -6.455 -10.044 1.00 91.25 165 ALA A O 1
ATOM 1303 N N . ARG A 1 166 ? 8.574 -8.609 -9.732 1.00 91.38 166 ARG A N 1
ATOM 1304 C CA . ARG A 1 166 ? 7.778 -8.672 -10.965 1.00 91.38 166 ARG A CA 1
ATOM 1305 C C . ARG A 1 166 ? 6.481 -7.894 -10.787 1.00 91.38 166 ARG A C 1
ATOM 1307 O O . ARG A 1 166 ? 5.770 -8.087 -9.802 1.00 91.38 166 ARG A O 1
ATOM 1314 N N . SER A 1 167 ? 6.144 -7.071 -11.776 1.00 91.31 167 SER A N 1
ATOM 1315 C CA . SER A 1 167 ? 4.894 -6.304 -11.797 1.00 91.31 167 SER A CA 1
ATOM 1316 C C . SER A 1 167 ? 3.662 -7.214 -11.727 1.00 91.31 167 SER A C 1
ATOM 1318 O O . SER A 1 167 ? 2.698 -6.906 -11.034 1.00 91.31 167 SER A O 1
ATOM 1320 N N . GLU A 1 168 ? 3.712 -8.378 -12.383 1.00 91.19 168 GLU A N 1
ATOM 1321 C CA . GLU A 1 168 ? 2.651 -9.391 -12.307 1.00 91.19 168 GLU A CA 1
ATOM 1322 C C . GLU A 1 168 ? 2.463 -9.959 -10.892 1.00 91.19 168 GLU A C 1
ATOM 1324 O O . GLU A 1 168 ? 1.330 -10.073 -10.439 1.00 91.19 168 GLU A O 1
ATOM 1329 N N . TRP A 1 169 ? 3.543 -10.236 -10.154 1.00 91.56 169 TRP A N 1
ATOM 1330 C CA . TRP A 1 169 ? 3.444 -10.789 -8.799 1.00 91.56 169 TRP A CA 1
ATOM 1331 C C . TRP A 1 169 ? 2.839 -9.784 -7.829 1.00 91.56 169 TRP A C 1
ATOM 1333 O O . TRP A 1 169 ? 1.998 -10.149 -7.016 1.00 91.56 169 TRP A O 1
ATOM 1343 N N . LEU A 1 170 ? 3.222 -8.510 -7.954 1.00 91.06 170 LEU A N 1
ATOM 1344 C CA . LEU A 1 170 ? 2.622 -7.433 -7.166 1.00 91.06 170 LEU A CA 1
ATOM 1345 C C . LEU A 1 170 ? 1.154 -7.177 -7.528 1.00 91.06 170 LEU A C 1
ATOM 1347 O O . LEU A 1 170 ? 0.432 -6.617 -6.714 1.00 91.06 170 LEU A O 1
ATOM 1351 N N . ARG A 1 171 ? 0.714 -7.555 -8.734 1.00 91.19 171 ARG A N 1
ATOM 1352 C CA . ARG A 1 171 ? -0.690 -7.443 -9.150 1.00 91.19 171 ARG A CA 1
ATOM 1353 C C . ARG A 1 171 ? -1.552 -8.583 -8.619 1.00 91.19 171 ARG A C 1
ATOM 1355 O O . ARG A 1 171 ? -2.733 -8.373 -8.366 1.00 91.19 171 ARG A O 1
ATOM 1362 N N . GLU A 1 172 ? -0.990 -9.786 -8.537 1.00 89.69 172 GLU A N 1
ATOM 1363 C CA . GLU A 1 172 ? -1.687 -10.972 -8.029 1.00 89.69 172 GLU A CA 1
ATOM 1364 C C . GLU A 1 172 ? -1.789 -10.999 -6.499 1.00 89.69 172 GLU A C 1
ATOM 1366 O O . GLU A 1 172 ? -2.747 -11.565 -5.968 1.00 89.69 172 GLU A O 1
ATOM 1371 N N . TRP A 1 173 ? -0.798 -10.426 -5.813 1.00 84.50 173 TRP A N 1
ATOM 1372 C CA . TRP A 1 173 ? -0.758 -10.286 -4.358 1.00 84.50 173 TRP A CA 1
ATOM 1373 C C . TRP A 1 173 ? -1.774 -9.267 -3.823 1.00 84.50 173 TRP A C 1
ATOM 1375 O O . TRP A 1 173 ? -2.455 -9.611 -2.825 1.00 84.50 173 TRP A O 1
#

Secondary structure (DSSP, 8-state):
---PPP--SSSTTSTT-------SSS-TTS-----S---SSHHHHHHHHTTHHHHHHHSBTTTB-SS-SSS--TTTS-SSS--HHHHHHHHHHS---TTS-GGG-EEEHHHHHHHHHHHHHHHHHH-TTS-HHHHHHHHHHHHHHHHHHTB-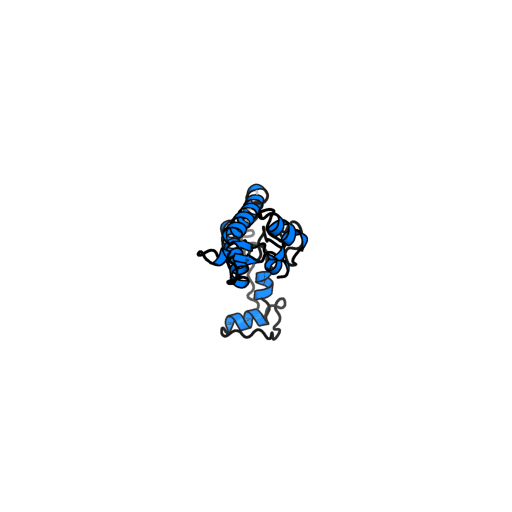TTSGGGGSS--EEEHHHHHH-

Sequence (173 aa):
MRDTYDEEKGGEEIEEKKKLEVQNGPDPKHPYVRRRLGCPCPALATMINHSYIIDMLKTHGVLEHDASISRWDAGEGDALNPDPQLVSNFLDSIDYPDHVAQQDKMITLDDYALRRSILEKDIIDNRPHQSMTKLHMLGIGEAVLAVKVFEDQRSILAAEPAICARSEWLREW

Foldseek 3Di:
DDDDDDPPDPPPVPPPPPPPPPDPDQDPQQDFAQDPPDDPDPVVNRCVRSVVVVVQCVDEQRQQYDLDQFAHGPVGDGSPDGDLVSLCVLLVPQDDPPPADLQLDKDWLVSLLVSSVVSLVVCVVPPVPYDSVSSNVSSSVVSCVLLQVQFDCVRPVVPPVTRIHRSVVSSVD

Organism: Melampsora larici-populina (strain 98AG31 / pathotype 3-4-7) (NCBI:txid747676)

InterPro domains:
  IPR000028 Chloroperoxidase [PF01328] (55-155)
  IPR036851 Chloroperoxidase-like superfamily [G3DSA:1.10.489.10] (54-173)
  IPR036851 Chloroperoxidase-like superfamily [SSF47571] (30-78)

Radius of gyration: 24.7 Å; chains: 1; bounding box: 58×68×73 Å

pLDDT: mean 78.89, std 16.21, range [33.03, 95.38]